Protein AF-A0A970VGX9-F1 (afdb_monomer_lite)

pLDDT: mean 85.93, std 11.26, range [50.44, 97.31]

Structure (mmCIF, N/CA/C/O backbone):
data_AF-A0A970VGX9-F1
#
_entry.id   AF-A0A970VGX9-F1
#
loop_
_atom_site.group_PDB
_atom_site.id
_atom_site.type_symbol
_atom_site.label_atom_id
_atom_site.label_alt_id
_atom_site.label_comp_id
_atom_site.label_asym_id
_atom_site.label_entity_id
_atom_site.label_seq_id
_atom_site.pdbx_PDB_ins_code
_atom_site.Cartn_x
_atom_site.Cartn_y
_atom_site.Cartn_z
_atom_site.occupancy
_atom_site.B_iso_or_equiv
_atom_site.auth_seq_id
_atom_site.auth_comp_id
_atom_site.auth_asym_id
_atom_site.auth_atom_id
_atom_site.pdbx_PDB_model_num
ATOM 1 N N . MET A 1 1 ? -18.973 15.221 36.279 1.00 51.19 1 MET A N 1
ATOM 2 C CA . MET A 1 1 ? -19.360 14.438 35.089 1.00 51.19 1 MET A CA 1
ATOM 3 C C . MET A 1 1 ? -18.114 13.704 34.623 1.00 51.19 1 MET A C 1
ATOM 5 O O . MET A 1 1 ? -17.188 14.358 34.169 1.00 51.19 1 MET A O 1
ATOM 9 N N . LEU A 1 2 ? -18.022 12.397 34.878 1.00 56.62 2 LEU A N 1
ATOM 10 C CA . LEU A 1 2 ? -16.890 11.577 34.440 1.00 56.62 2 LEU A CA 1
ATOM 11 C C . LEU A 1 2 ? -17.210 11.091 33.026 1.00 56.62 2 LEU A C 1
ATOM 13 O O . LEU A 1 2 ? -18.166 10.342 32.844 1.00 56.62 2 LEU A O 1
ATOM 17 N N . LEU A 1 3 ? -16.465 11.572 32.036 1.00 53.22 3 LEU A N 1
ATOM 18 C CA . LEU A 1 3 ? -16.634 11.170 30.645 1.00 53.22 3 LEU A CA 1
ATOM 19 C C . LEU A 1 3 ? -15.621 10.056 30.374 1.00 53.22 3 LEU A C 1
ATOM 21 O O . LEU A 1 3 ? -14.427 10.314 30.255 1.00 53.22 3 LEU A O 1
ATOM 25 N N . VAL A 1 4 ? -16.088 8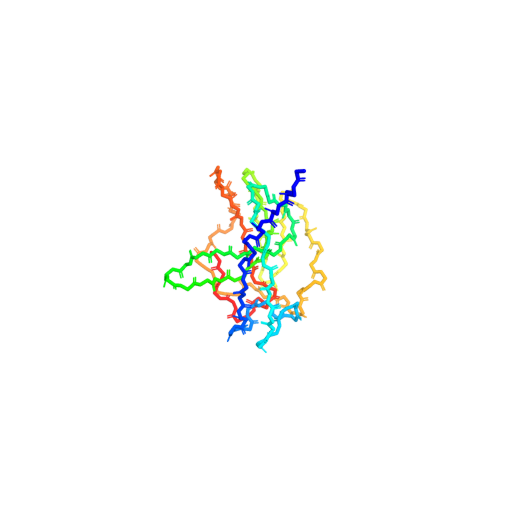.809 30.372 1.00 59.59 4 VAL A N 1
ATOM 26 C CA . VAL A 1 4 ? -15.272 7.652 29.991 1.00 59.59 4 VAL A CA 1
ATOM 27 C C . VAL A 1 4 ? -15.480 7.437 28.497 1.00 59.59 4 VAL A C 1
ATOM 29 O O . VAL A 1 4 ? -16.567 7.053 28.075 1.00 59.59 4 VAL A O 1
ATOM 32 N N . ALA A 1 5 ? -14.459 7.731 27.695 1.00 63.84 5 ALA A N 1
ATOM 33 C CA . ALA A 1 5 ? -14.453 7.419 26.270 1.00 63.84 5 ALA A CA 1
ATOM 34 C C . ALA A 1 5 ? -13.788 6.051 26.063 1.00 63.84 5 ALA A C 1
ATOM 36 O O . ALA A 1 5 ? -12.603 5.881 26.350 1.00 63.84 5 ALA A O 1
ATOM 37 N N . THR A 1 6 ? -14.549 5.065 25.584 1.00 62.38 6 THR A N 1
ATOM 38 C CA . THR A 1 6 ? -14.016 3.755 25.190 1.00 62.38 6 THR A CA 1
ATOM 39 C C . THR A 1 6 ? -13.660 3.800 23.709 1.00 62.38 6 THR A C 1
ATOM 41 O O . THR A 1 6 ? -14.540 3.787 22.851 1.00 62.38 6 THR A O 1
ATOM 44 N N . PHE A 1 7 ? -12.366 3.873 23.403 1.00 65.44 7 PHE A N 1
ATOM 45 C CA . PHE A 1 7 ? -11.871 3.781 22.033 1.00 65.44 7 PHE A CA 1
ATOM 46 C C . PHE A 1 7 ? -11.774 2.305 21.634 1.00 65.44 7 PHE A C 1
ATOM 48 O O . PHE A 1 7 ? -10.956 1.563 22.174 1.00 65.44 7 PHE A O 1
ATOM 55 N N . PHE A 1 8 ? -12.620 1.866 20.701 1.00 66.69 8 PHE A N 1
ATOM 56 C CA . PHE A 1 8 ? -12.526 0.534 20.105 1.00 66.69 8 PHE A CA 1
ATOM 57 C C . PHE A 1 8 ? -11.468 0.554 19.002 1.00 66.69 8 PHE A C 1
ATOM 59 O O . PHE A 1 8 ? -11.774 0.818 17.840 1.00 66.69 8 PHE A O 1
ATOM 66 N N . LEU A 1 9 ? -10.212 0.316 19.381 1.00 79.69 9 LEU A N 1
ATOM 67 C CA . LEU A 1 9 ? -9.117 0.148 18.429 1.00 79.69 9 LEU A CA 1
ATOM 68 C C . LEU A 1 9 ? -8.973 -1.344 18.094 1.00 79.69 9 LEU A C 1
ATOM 70 O O . LEU A 1 9 ? -8.711 -2.136 19.004 1.00 79.69 9 LEU A O 1
ATOM 74 N N . PRO A 1 10 ? -9.165 -1.766 16.832 1.00 80.19 10 PRO A N 1
ATOM 75 C CA . PRO A 1 10 ? -8.927 -3.149 16.443 1.00 80.19 10 PRO A CA 1
ATOM 76 C C . PRO A 1 10 ? -7.447 -3.501 16.624 1.00 80.19 10 PRO A C 1
ATOM 78 O O . PRO A 1 10 ? -6.565 -2.807 16.118 1.00 80.19 10 PRO 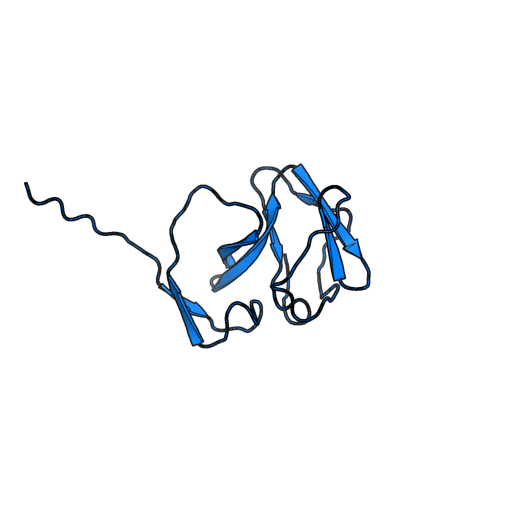A O 1
ATOM 81 N N . VAL A 1 11 ? -7.187 -4.596 17.336 1.00 84.81 11 VAL A N 1
ATOM 82 C CA . VAL A 1 11 ? -5.847 -5.171 17.501 1.00 84.81 11 VAL A CA 1
ATOM 83 C C . VAL A 1 11 ? -5.740 -6.397 16.606 1.00 84.81 11 VAL A C 1
ATOM 85 O O . VAL A 1 11 ? -6.612 -7.266 16.634 1.00 84.81 11 VAL A O 1
ATOM 88 N N . MET A 1 12 ? -4.686 -6.454 15.798 1.00 85.25 12 MET A N 1
ATOM 89 C CA . MET A 1 12 ? -4.486 -7.479 14.777 1.00 85.25 12 MET A CA 1
ATOM 90 C C . MET A 1 12 ? -3.080 -8.059 14.880 1.00 85.25 12 MET A C 1
ATOM 92 O O . MET A 1 12 ? -2.129 -7.347 15.198 1.00 85.25 12 MET A O 1
ATOM 96 N N . TRP A 1 13 ? -2.961 -9.349 14.582 1.00 88.25 13 TRP A N 1
ATOM 97 C CA . TRP A 1 13 ? -1.684 -10.054 14.511 1.00 88.25 13 TRP A CA 1
ATOM 98 C C . TRP A 1 13 ? -1.290 -10.218 13.049 1.00 88.25 13 TRP A C 1
ATOM 100 O O . TRP A 1 13 ? -2.078 -10.732 12.250 1.00 88.25 13 TRP A O 1
ATOM 110 N N . VAL A 1 14 ? -0.077 -9.802 12.700 1.00 88.94 14 VAL A N 1
ATOM 111 C CA . VAL A 1 14 ? 0.463 -9.991 11.353 1.00 88.94 14 VAL A CA 1
ATOM 112 C C . VAL A 1 14 ? 0.861 -11.455 11.198 1.00 88.94 14 VAL A C 1
ATOM 114 O O . VAL A 1 14 ? 1.677 -11.978 11.955 1.00 88.94 14 VAL A O 1
ATOM 117 N N . THR A 1 15 ? 0.247 -12.146 10.240 1.00 85.25 15 THR A N 1
ATOM 118 C CA . THR A 1 15 ? 0.423 -13.598 10.055 1.00 85.25 15 THR A CA 1
ATOM 119 C C . THR A 1 15 ? 1.201 -13.976 8.799 1.00 85.25 15 THR A C 1
ATOM 121 O O . THR A 1 15 ? 1.661 -15.117 8.713 1.00 85.25 15 THR A O 1
ATOM 124 N N . GLY A 1 16 ? 1.371 -13.043 7.861 1.00 84.12 16 GLY A N 1
ATOM 125 C CA . GLY A 1 16 ? 2.089 -13.249 6.606 1.00 84.12 16 GLY A CA 1
ATOM 126 C C . GLY A 1 16 ? 3.080 -12.130 6.313 1.00 84.12 16 GLY A C 1
ATOM 127 O O . GLY A 1 16 ? 3.145 -11.142 7.041 1.00 84.12 16 GLY A O 1
ATOM 128 N N . ASP A 1 17 ? 3.802 -12.294 5.209 1.00 87.62 17 ASP A N 1
ATOM 129 C CA . ASP A 1 17 ? 5.055 -11.574 4.959 1.00 87.62 17 ASP A CA 1
ATOM 130 C C . ASP A 1 17 ? 4.895 -10.478 3.880 1.00 87.62 17 ASP A C 1
ATOM 132 O O . ASP A 1 17 ? 5.864 -9.851 3.460 1.00 87.62 17 ASP A O 1
ATOM 136 N N . SER A 1 18 ? 3.658 -10.213 3.429 1.00 85.06 18 SER A N 1
ATOM 137 C CA . SER A 1 18 ? 3.354 -9.298 2.309 1.00 85.06 18 SER A CA 1
ATOM 138 C C . SER A 1 18 ? 3.726 -7.840 2.573 1.00 85.06 18 SER A C 1
ATOM 140 O O . SER A 1 18 ? 3.824 -7.039 1.645 1.00 85.06 18 SER A O 1
ATOM 142 N N . MET A 1 19 ? 3.868 -7.477 3.845 1.00 92.44 19 MET A N 1
ATOM 143 C CA . MET A 1 19 ? 4.210 -6.130 4.290 1.00 92.44 19 MET A CA 1
ATOM 144 C C . MET A 1 19 ? 5.645 -6.038 4.816 1.00 92.44 19 MET A C 1
ATOM 146 O O . MET A 1 19 ? 6.015 -4.997 5.355 1.00 92.44 19 MET A O 1
ATOM 150 N N . GLU A 1 20 ? 6.461 -7.084 4.666 1.00 90.38 20 GLU A N 1
ATOM 151 C CA . GLU A 1 20 ? 7.882 -6.998 4.997 1.00 90.38 20 GLU A CA 1
ATOM 152 C C . GLU A 1 20 ? 8.596 -6.005 4.059 1.00 90.38 20 GLU A C 1
ATOM 154 O O . GLU A 1 20 ? 8.274 -5.937 2.872 1.00 90.38 20 GLU A O 1
ATOM 159 N N . PRO A 1 21 ? 9.569 -5.220 4.559 1.00 90.38 21 PRO A N 1
ATOM 160 C CA . PRO A 1 21 ? 10.101 -5.211 5.924 1.00 90.38 21 PRO A CA 1
ATOM 161 C C . PRO A 1 21 ? 9.321 -4.319 6.907 1.00 90.38 21 PRO A C 1
ATOM 163 O O . PRO A 1 21 ? 9.664 -4.296 8.088 1.00 90.38 21 PRO A O 1
ATOM 166 N N . THR A 1 22 ? 8.315 -3.567 6.449 1.00 92.75 22 THR A N 1
ATOM 167 C CA . THR A 1 22 ? 7.563 -2.613 7.286 1.00 92.75 22 THR A CA 1
ATOM 168 C C . THR A 1 22 ? 6.831 -3.297 8.437 1.00 92.75 22 THR A C 1
ATOM 170 O O . THR A 1 22 ? 6.808 -2.761 9.542 1.00 92.75 22 THR A O 1
ATOM 173 N N . LEU A 1 23 ? 6.218 -4.451 8.174 1.00 91.62 23 LEU A N 1
ATOM 174 C CA . LEU A 1 23 ? 5.563 -5.289 9.171 1.00 91.62 23 LEU A CA 1
ATOM 175 C C . LEU A 1 23 ? 6.057 -6.721 9.022 1.00 91.62 23 LEU A C 1
ATOM 177 O O . LEU A 1 23 ? 6.030 -7.274 7.924 1.00 91.62 23 LEU A O 1
ATOM 181 N N . GLN A 1 24 ? 6.466 -7.313 10.135 1.00 92.06 24 GLN A N 1
ATOM 182 C CA . GLN A 1 24 ? 6.974 -8.674 10.198 1.00 92.06 24 GLN A CA 1
ATOM 183 C C . GLN A 1 24 ? 5.935 -9.606 10.804 1.00 92.06 24 GLN A C 1
ATOM 185 O O . GLN A 1 24 ? 5.076 -9.220 11.604 1.00 92.06 24 GLN A O 1
ATOM 190 N N . LYS A 1 25 ? 6.025 -10.881 10.441 1.00 89.44 25 LYS A N 1
ATOM 191 C CA . LYS A 1 25 ? 5.192 -11.912 11.043 1.00 89.44 25 LYS A CA 1
ATOM 192 C C . LYS A 1 25 ? 5.351 -11.929 12.566 1.00 89.44 25 LYS A C 1
ATOM 194 O O . LYS A 1 25 ? 6.452 -12.058 13.093 1.00 89.44 25 LYS A O 1
ATOM 199 N N . GLY A 1 26 ? 4.224 -11.876 13.270 1.00 89.69 26 GLY A N 1
ATOM 200 C CA . GLY A 1 26 ? 4.173 -11.793 14.730 1.00 89.69 26 GLY A CA 1
ATOM 201 C C . GLY A 1 26 ? 4.026 -10.372 15.274 1.00 89.69 26 GLY A C 1
ATOM 202 O O . GLY A 1 26 ? 3.728 -10.235 16.462 1.00 89.69 26 GLY A O 1
ATOM 203 N N . ASP A 1 27 ? 4.149 -9.340 14.433 1.00 93.56 27 ASP A N 1
ATOM 204 C CA . ASP A 1 27 ? 3.865 -7.968 14.842 1.00 93.56 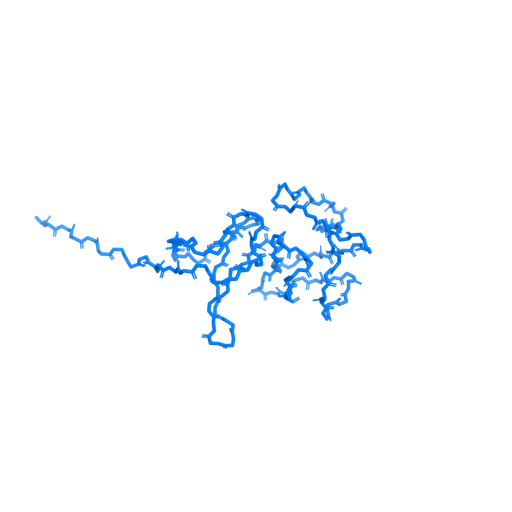27 ASP A CA 1
ATOM 205 C C . ASP A 1 27 ? 2.408 -7.812 15.288 1.00 93.56 27 ASP A C 1
ATOM 207 O O . ASP A 1 27 ? 1.473 -8.396 14.723 1.00 93.56 27 ASP A O 1
ATOM 211 N N . VAL A 1 28 ? 2.221 -6.977 16.308 1.00 90.75 28 VAL A N 1
ATOM 212 C CA . VAL A 1 28 ? 0.906 -6.555 16.787 1.00 90.75 28 VAL A CA 1
ATOM 213 C C . VAL A 1 28 ? 0.629 -5.161 16.247 1.00 90.75 28 VAL A C 1
ATOM 215 O O . VAL A 1 28 ? 1.315 -4.201 16.591 1.00 90.75 28 VAL A O 1
ATOM 218 N N . VAL A 1 29 ? -0.410 -5.043 15.426 1.00 91.12 29 VAL A N 1
ATOM 219 C CA . VAL A 1 29 ? -0.841 -3.776 14.832 1.00 91.12 29 VAL A CA 1
ATOM 220 C C . VAL A 1 29 ? -2.107 -3.301 15.529 1.00 91.12 29 VAL A C 1
ATOM 222 O O . VAL A 1 29 ? -3.071 -4.053 15.687 1.00 91.12 29 VAL A O 1
ATOM 225 N N . ILE A 1 30 ? -2.114 -2.029 15.921 1.00 89.75 30 ILE A N 1
ATOM 226 C CA . ILE A 1 30 ? -3.296 -1.345 16.442 1.00 89.75 30 ILE A CA 1
ATOM 227 C C . ILE A 1 30 ? -3.820 -0.438 15.334 1.00 89.75 30 ILE A C 1
ATOM 229 O O . ILE A 1 30 ? -3.157 0.519 14.936 1.00 89.75 30 ILE A O 1
ATOM 233 N N . GLY A 1 31 ? -5.002 -0.757 14.815 1.00 86.00 31 GLY A N 1
ATOM 234 C CA . GLY A 1 31 ? -5.652 0.042 13.786 1.00 86.00 31 GLY A CA 1
ATOM 235 C C . GLY A 1 31 ? -6.396 1.234 14.381 1.00 86.00 31 GLY A C 1
ATOM 236 O O . GLY A 1 31 ? -6.977 1.148 15.462 1.00 86.00 31 GLY A O 1
ATOM 237 N N . VAL A 1 32 ? -6.431 2.337 13.636 1.00 86.31 32 VAL A N 1
ATOM 238 C CA . VAL A 1 32 ? -7.328 3.465 13.902 1.00 86.31 32 VAL A CA 1
ATOM 239 C C . VAL A 1 32 ? -8.416 3.444 12.840 1.00 86.31 32 VAL A C 1
ATOM 241 O O . VAL A 1 32 ? -8.124 3.527 11.649 1.00 86.31 32 VAL A O 1
ATOM 244 N N . ALA A 1 33 ? -9.674 3.314 13.263 1.00 82.06 33 ALA A N 1
ATOM 245 C CA . ALA A 1 33 ? -10.798 3.415 12.344 1.00 82.06 33 ALA A CA 1
ATOM 246 C C . ALA A 1 33 ? -10.884 4.852 11.808 1.00 82.06 33 ALA A C 1
ATOM 248 O O . ALA A 1 33 ? -11.063 5.796 12.577 1.00 82.06 33 ALA A O 1
ATOM 249 N N . SER A 1 34 ? -10.755 5.004 10.492 1.00 81.25 34 SER A N 1
ATOM 250 C CA . SER A 1 34 ? -10.842 6.285 9.795 1.00 81.25 34 SER A CA 1
ATOM 251 C C . SER A 1 34 ? -11.716 6.136 8.554 1.00 81.25 34 SER A C 1
ATOM 253 O O . SER A 1 34 ? -11.664 5.113 7.874 1.00 81.25 34 SER A O 1
ATOM 255 N N . SER A 1 35 ? -12.519 7.158 8.255 1.00 78.25 35 SER A N 1
ATOM 256 C CA . SER A 1 35 ? -13.253 7.269 6.988 1.00 78.25 35 SER A CA 1
ATOM 257 C C . SER A 1 35 ? -12.424 7.931 5.887 1.00 78.25 35 SER A C 1
ATOM 259 O O . SER A 1 35 ? -12.840 7.946 4.733 1.00 78.25 35 SER A O 1
ATOM 261 N N . THR A 1 36 ? -11.278 8.513 6.241 1.00 82.56 36 THR A N 1
ATOM 262 C CA . THR A 1 36 ? -10.335 9.116 5.302 1.00 82.56 36 THR A CA 1
ATOM 263 C C . THR A 1 36 ? -9.064 8.289 5.236 1.00 82.56 36 THR A C 1
ATOM 265 O O . THR A 1 36 ? -8.609 7.728 6.236 1.00 82.56 36 THR A O 1
ATOM 268 N N . TYR A 1 37 ? -8.496 8.232 4.040 1.00 84.69 37 TYR A N 1
ATOM 269 C CA . TYR A 1 37 ? -7.279 7.501 3.750 1.00 84.69 37 TYR A CA 1
ATOM 270 C C . TYR A 1 37 ? -6.409 8.302 2.782 1.00 84.69 37 TYR A C 1
ATOM 272 O O . TYR A 1 37 ? -6.907 8.971 1.869 1.00 84.69 37 TYR A O 1
ATOM 280 N N . GLU A 1 38 ? -5.102 8.233 2.997 1.00 89.00 38 GLU A N 1
ATOM 281 C CA . GLU A 1 38 ? -4.090 8.977 2.253 1.00 89.00 38 GLU A CA 1
ATOM 282 C C . GLU A 1 38 ? -3.085 8.044 1.582 1.00 89.00 38 GLU A C 1
ATOM 284 O O . GLU A 1 38 ? -2.860 6.912 2.020 1.00 89.00 38 GLU A O 1
ATOM 289 N N . LYS A 1 39 ? -2.458 8.538 0.508 1.00 90.06 39 LYS A N 1
ATOM 290 C CA . LYS A 1 39 ? -1.370 7.818 -0.168 1.00 90.06 39 LYS A CA 1
ATOM 291 C C . LYS A 1 39 ? -0.252 7.501 0.832 1.00 90.06 39 LYS A C 1
ATOM 293 O O . LYS A 1 39 ? -0.013 8.253 1.776 1.00 90.06 39 LYS A O 1
ATOM 298 N N . ALA A 1 40 ? 0.420 6.378 0.612 1.00 89.50 40 ALA A N 1
ATOM 299 C CA . ALA A 1 40 ? 1.456 5.801 1.462 1.00 89.50 40 ALA A CA 1
ATOM 300 C C . ALA A 1 40 ? 1.008 5.331 2.862 1.00 89.50 40 ALA A C 1
ATOM 302 O O . ALA A 1 40 ? 1.849 4.829 3.608 1.00 89.50 40 ALA A O 1
ATOM 303 N N . GLN A 1 41 ? -0.275 5.410 3.233 1.00 92.88 41 GLN A N 1
ATOM 304 C CA . GLN A 1 41 ? -0.760 4.785 4.468 1.00 92.88 41 GLN A CA 1
ATOM 305 C C . GLN A 1 41 ? -0.901 3.268 4.317 1.00 92.88 41 GLN A C 1
ATOM 307 O O . GLN A 1 41 ? -1.276 2.773 3.254 1.00 92.88 41 GLN A O 1
ATOM 312 N N . VAL A 1 42 ? -0.641 2.536 5.403 1.00 93.44 42 VAL A N 1
ATOM 313 C CA . VAL A 1 42 ? -0.982 1.112 5.509 1.00 93.44 42 VAL A CA 1
ATOM 314 C C . VAL A 1 42 ? -2.417 1.000 6.003 1.00 93.44 42 VAL A C 1
ATOM 316 O O . VAL A 1 42 ? -2.766 1.572 7.036 1.00 93.44 42 VAL A O 1
ATOM 319 N N . ILE A 1 43 ? -3.237 0.254 5.273 1.00 92.62 43 ILE A N 1
ATOM 320 C CA . ILE A 1 43 ? -4.631 0.003 5.617 1.00 92.62 43 ILE A CA 1
ATOM 321 C C . ILE A 1 43 ? -4.885 -1.486 5.812 1.00 92.62 43 ILE A C 1
ATOM 323 O O . ILE A 1 43 ? -4.296 -2.330 5.137 1.00 92.62 43 ILE A O 1
ATOM 327 N N . GLY A 1 44 ? -5.785 -1.788 6.746 1.00 90.75 44 GLY A N 1
ATOM 328 C CA . GLY A 1 44 ? -6.333 -3.121 6.949 1.00 90.75 44 GLY A CA 1
ATOM 329 C C . GLY A 1 44 ? -7.748 -3.207 6.405 1.00 90.75 44 GLY A C 1
ATOM 330 O O . GLY A 1 44 ? -8.588 -2.379 6.755 1.00 90.75 44 GLY A O 1
ATOM 331 N N . PHE A 1 45 ? -8.020 -4.204 5.569 1.00 87.44 45 PHE A N 1
ATOM 332 C CA . PHE A 1 45 ? -9.368 -4.484 5.081 1.00 87.44 45 PHE A CA 1
ATOM 333 C C . PHE A 1 45 ? -9.630 -5.988 4.988 1.00 87.44 45 PHE A C 1
ATOM 335 O O . PHE A 1 45 ? -8.716 -6.805 4.869 1.00 87.44 45 PHE A O 1
ATOM 342 N N . ASN A 1 46 ? -10.907 -6.362 5.071 1.00 87.06 46 ASN A N 1
ATOM 343 C CA . ASN A 1 46 ? -11.322 -7.758 4.997 1.00 87.06 46 ASN A CA 1
ATOM 344 C C . ASN A 1 46 ? -11.388 -8.221 3.539 1.00 87.06 46 ASN A C 1
ATOM 346 O O . ASN A 1 46 ? -12.122 -7.650 2.735 1.00 87.06 46 ASN A O 1
ATOM 350 N N . HIS A 1 47 ? -10.697 -9.313 3.232 1.00 83.81 47 HIS A N 1
ATOM 351 C CA . HIS A 1 47 ? -10.703 -9.978 1.938 1.00 83.81 47 HIS A CA 1
ATOM 352 C C . HIS A 1 47 ? -10.849 -11.494 2.144 1.00 83.81 47 HIS A C 1
ATOM 354 O O . HIS A 1 47 ? -10.118 -12.097 2.924 1.00 83.81 47 HIS A O 1
ATOM 360 N N . HIS A 1 48 ? -11.854 -12.120 1.520 1.00 79.62 48 HIS A N 1
ATOM 361 C CA . HIS A 1 48 ? -12.168 -13.555 1.668 1.00 79.62 48 HIS A CA 1
ATOM 362 C C . HIS A 1 48 ? -12.140 -14.103 3.117 1.00 79.62 48 HIS A C 1
ATOM 364 O O . HIS A 1 48 ? -11.673 -15.212 3.359 1.00 79.62 48 HIS A O 1
ATOM 370 N N . ARG A 1 49 ? -12.719 -13.356 4.074 1.00 79.50 49 ARG A N 1
ATOM 371 C CA . ARG A 1 49 ? -12.791 -13.674 5.526 1.00 79.50 49 ARG A CA 1
ATOM 372 C C . ARG A 1 49 ? -11.481 -13.526 6.306 1.00 79.50 49 ARG A C 1
ATOM 374 O O . ARG A 1 49 ? -11.467 -13.828 7.497 1.00 79.50 49 ARG A O 1
ATOM 381 N N . SER A 1 50 ? -10.435 -13.015 5.673 1.00 81.25 50 SER A N 1
ATOM 382 C CA . SER A 1 50 ? -9.169 -12.685 6.318 1.00 81.25 50 SER A CA 1
ATOM 383 C C . SER A 1 50 ? -8.948 -11.179 6.285 1.00 81.25 50 SER A C 1
ATOM 385 O O . SER A 1 50 ? -9.240 -10.520 5.291 1.00 81.25 50 SER A O 1
ATOM 387 N N . MET A 1 51 ? -8.427 -10.623 7.373 1.00 85.06 51 MET A N 1
ATOM 388 C CA . MET A 1 51 ? -7.944 -9.246 7.377 1.00 85.06 51 MET A CA 1
ATOM 389 C C . MET A 1 51 ? -6.559 -9.221 6.734 1.00 85.06 51 MET A C 1
ATOM 391 O O . MET A 1 51 ? -5.669 -9.944 7.184 1.00 85.06 51 MET A O 1
ATOM 395 N N . ILE A 1 52 ? -6.376 -8.400 5.704 1.00 88.75 52 ILE A N 1
ATOM 396 C CA . ILE A 1 52 ? -5.082 -8.208 5.041 1.00 88.75 52 ILE A CA 1
ATOM 397 C C . ILE A 1 52 ? -4.614 -6.767 5.200 1.00 88.75 52 ILE A C 1
ATOM 399 O O . ILE A 1 52 ? -5.430 -5.850 5.284 1.00 88.75 52 ILE A O 1
ATOM 403 N N . LEU A 1 53 ? -3.295 -6.585 5.258 1.00 91.69 53 LEU A N 1
ATOM 404 C CA . LEU A 1 53 ? -2.642 -5.283 5.349 1.00 91.69 53 LEU A CA 1
ATOM 405 C C . LEU A 1 53 ? -1.946 -4.992 4.024 1.00 91.69 53 LEU A C 1
ATOM 407 O O . LEU A 1 53 ? -1.218 -5.845 3.514 1.00 91.69 53 LEU A O 1
ATOM 411 N N . LYS A 1 54 ? -2.192 -3.804 3.475 1.00 93.06 54 LYS A N 1
ATOM 412 C CA . LYS A 1 54 ? -1.583 -3.311 2.233 1.00 93.06 54 LYS A CA 1
ATOM 413 C C . LYS A 1 54 ? -1.342 -1.811 2.332 1.00 93.06 54 LYS A C 1
ATOM 415 O O . LYS A 1 54 ? -1.973 -1.133 3.147 1.00 93.06 54 LYS A O 1
ATOM 420 N N . ARG A 1 55 ? -0.461 -1.277 1.491 1.00 95.25 55 ARG A N 1
ATOM 421 C CA . ARG A 1 55 ? -0.196 0.159 1.401 1.00 95.25 55 ARG A CA 1
ATOM 422 C C . ARG A 1 55 ? -0.966 0.797 0.259 1.00 95.25 55 ARG A C 1
ATOM 424 O O . ARG A 1 55 ? -0.976 0.272 -0.847 1.00 95.25 55 ARG A O 1
ATOM 431 N N . ILE A 1 56 ? -1.560 1.959 0.513 1.00 95.06 56 ILE A N 1
ATOM 432 C CA . ILE A 1 56 ? -2.209 2.772 -0.517 1.00 95.06 56 ILE A CA 1
ATOM 433 C C . ILE A 1 56 ? -1.155 3.421 -1.404 1.00 95.06 56 ILE A C 1
ATOM 435 O O . ILE A 1 56 ? -0.316 4.184 -0.926 1.00 95.06 56 ILE A O 1
ATOM 439 N N . ILE A 1 57 ? -1.259 3.177 -2.703 1.00 95.44 57 ILE A N 1
ATOM 440 C CA . ILE A 1 57 ? -0.370 3.729 -3.726 1.00 95.44 57 ILE A CA 1
ATOM 441 C C . ILE A 1 57 ? -1.060 4.871 -4.474 1.00 95.44 57 ILE A C 1
ATOM 443 O O . ILE A 1 57 ? -0.483 5.943 -4.658 1.00 95.44 57 ILE A O 1
ATOM 447 N N . ALA A 1 58 ? -2.324 4.673 -4.847 1.00 95.69 58 ALA A N 1
ATOM 448 C CA . ALA A 1 58 ? -3.102 5.638 -5.613 1.00 95.69 58 ALA A CA 1
ATOM 449 C C . ALA A 1 58 ? -4.567 5.669 -5.154 1.00 95.69 58 ALA A C 1
ATOM 451 O O . ALA A 1 58 ? -5.061 4.726 -4.529 1.00 95.69 58 ALA A O 1
ATOM 452 N N . LYS A 1 59 ? -5.250 6.781 -5.431 1.00 95.50 59 LYS A N 1
ATOM 453 C CA . LYS A 1 59 ? -6.651 7.027 -5.057 1.00 95.50 59 LYS A CA 1
ATOM 454 C C . LYS A 1 59 ? -7.510 7.167 -6.310 1.00 95.50 59 LYS A C 1
ATOM 456 O O . LYS A 1 59 ? -6.980 7.216 -7.414 1.00 95.50 59 LYS A O 1
ATOM 461 N N . GLU A 1 60 ? -8.824 7.223 -6.123 1.00 95.19 60 GLU A N 1
ATOM 462 C CA . GLU A 1 60 ? -9.797 7.435 -7.197 1.00 95.19 60 GLU A CA 1
ATOM 463 C C . GLU A 1 60 ? -9.348 8.483 -8.231 1.00 95.19 60 GLU A C 1
ATOM 465 O O . GLU A 1 60 ? -8.855 9.560 -7.888 1.00 95.19 60 GLU A O 1
ATOM 470 N N . GLY A 1 61 ? -9.496 8.142 -9.511 1.00 96.06 61 GLY A N 1
ATOM 471 C CA . GLY A 1 61 ? -9.133 8.996 -10.642 1.00 96.06 61 GLY A CA 1
ATOM 472 C C . GLY A 1 61 ? -7.651 8.983 -11.032 1.00 96.06 61 GLY A C 1
ATOM 473 O O . GLY A 1 61 ? -7.347 9.356 -12.167 1.00 96.06 61 GLY A O 1
ATOM 474 N N . ASP A 1 62 ? -6.747 8.526 -10.158 1.00 97.31 62 ASP A N 1
ATOM 475 C CA . ASP A 1 62 ? -5.331 8.377 -10.496 1.00 97.31 62 ASP A CA 1
ATOM 476 C C . ASP A 1 62 ? -5.120 7.271 -11.544 1.00 97.31 62 ASP A C 1
ATOM 478 O O . ASP A 1 62 ? -5.810 6.249 -11.563 1.00 97.31 62 ASP A O 1
ATOM 482 N N . TRP A 1 63 ? -4.102 7.454 -12.381 1.00 97.12 63 TRP A N 1
ATOM 483 C CA . TRP A 1 63 ? -3.593 6.433 -13.291 1.00 97.12 63 TRP A CA 1
ATOM 484 C C . TRP A 1 63 ? -2.347 5.784 -12.712 1.00 97.12 63 TRP A C 1
ATOM 486 O O . TRP A 1 63 ? -1.400 6.481 -12.353 1.00 97.12 63 TRP A O 1
ATOM 496 N N . VAL A 1 64 ? -2.334 4.459 -12.658 1.00 96.31 64 VAL A N 1
ATOM 497 C CA . VAL A 1 64 ? -1.205 3.657 -12.189 1.00 96.31 64 VAL A CA 1
ATOM 498 C C . VAL A 1 64 ? -0.608 2.905 -13.369 1.00 96.31 64 VAL A C 1
ATOM 500 O O . VAL A 1 64 ? -1.334 2.305 -14.159 1.00 96.31 64 VAL A O 1
ATOM 503 N N . SER A 1 65 ? 0.714 2.912 -13.461 1.00 94.62 65 SER A N 1
ATOM 504 C CA . SER A 1 65 ? 1.492 2.046 -14.343 1.00 94.62 65 SER A CA 1
ATOM 505 C C . SER A 1 65 ? 2.600 1.380 -13.540 1.00 94.62 65 SER A C 1
ATOM 507 O O . SER A 1 65 ? 3.082 1.947 -12.559 1.00 94.62 65 SER A O 1
ATOM 509 N N . MET A 1 66 ? 3.016 0.199 -13.976 1.00 92.44 66 MET A N 1
ATOM 510 C CA . MET A 1 66 ? 4.171 -0.511 -13.442 1.00 92.44 66 MET A CA 1
ATOM 511 C C . MET A 1 66 ? 4.989 -1.042 -14.617 1.00 92.44 66 MET A C 1
ATOM 513 O O . MET A 1 66 ? 4.401 -1.477 -15.610 1.00 92.44 66 MET A O 1
ATOM 517 N N . ASP A 1 67 ? 6.312 -0.950 -14.535 1.00 90.56 67 ASP A N 1
ATOM 518 C CA . ASP A 1 67 ? 7.205 -1.530 -15.540 1.00 90.56 67 ASP A CA 1
ATOM 519 C C . ASP A 1 67 ? 7.580 -2.989 -15.220 1.00 90.56 67 ASP A C 1
ATOM 521 O O . ASP A 1 67 ? 7.210 -3.536 -14.178 1.00 90.56 67 ASP A O 1
ATOM 525 N N . ASP A 1 68 ? 8.321 -3.625 -16.130 1.00 86.88 68 ASP A N 1
ATOM 526 C CA . ASP A 1 68 ? 8.750 -5.025 -15.995 1.00 86.88 68 ASP A CA 1
ATOM 527 C C . ASP A 1 68 ? 9.694 -5.252 -14.794 1.00 86.88 68 ASP A C 1
ATOM 529 O O . ASP A 1 68 ? 9.841 -6.380 -14.316 1.00 86.88 68 ASP A O 1
ATOM 533 N N . GLU A 1 69 ? 10.329 -4.190 -14.290 1.00 88.38 69 GLU A N 1
ATOM 534 C CA . GLU A 1 69 ? 11.226 -4.220 -13.131 1.00 88.38 69 GLU A CA 1
ATOM 535 C C . GLU A 1 69 ? 10.464 -4.018 -11.803 1.00 88.38 69 GLU A C 1
ATOM 537 O O . GLU A 1 69 ? 10.979 -4.348 -10.732 1.00 88.38 69 GLU A O 1
ATOM 542 N N . GLY A 1 70 ? 9.201 -3.577 -11.856 1.00 89.50 70 GLY A N 1
ATOM 543 C CA . GLY A 1 70 ? 8.334 -3.357 -10.700 1.00 89.50 70 GLY A CA 1
ATOM 544 C C . GLY A 1 70 ? 8.371 -1.935 -10.136 1.00 89.50 70 GLY A C 1
ATOM 545 O O . GLY A 1 70 ? 7.968 -1.732 -8.982 1.00 89.50 70 GLY A O 1
ATOM 546 N N . TYR A 1 71 ? 8.860 -0.959 -10.904 1.00 92.81 71 TYR A N 1
ATOM 547 C CA . TYR A 1 71 ? 8.776 0.457 -10.557 1.00 92.81 71 TYR A CA 1
ATOM 548 C C . TYR A 1 71 ? 7.387 0.997 -10.866 1.00 92.81 71 TYR A C 1
ATOM 550 O O . TYR A 1 71 ? 6.823 0.778 -11.939 1.00 92.81 71 TYR A O 1
ATOM 558 N N . VAL A 1 72 ? 6.823 1.716 -9.897 1.00 94.12 72 VAL A N 1
ATOM 559 C CA . VAL A 1 72 ? 5.453 2.215 -9.972 1.00 94.12 72 VAL A CA 1
ATOM 560 C C . VAL A 1 72 ? 5.438 3.684 -10.359 1.00 94.12 72 VAL A C 1
ATOM 562 O O . VAL A 1 72 ? 6.134 4.523 -9.790 1.00 94.12 72 VAL A O 1
ATOM 565 N N . THR A 1 73 ? 4.568 4.005 -11.305 1.00 96.31 73 THR A N 1
ATOM 566 C CA . THR A 1 73 ? 4.296 5.361 -11.766 1.00 96.31 73 THR A CA 1
ATOM 567 C C . THR A 1 73 ? 2.839 5.706 -11.491 1.00 96.31 73 THR A C 1
ATOM 569 O O . THR A 1 73 ? 1.938 4.977 -11.901 1.00 96.31 73 THR A O 1
ATOM 572 N N . VAL A 1 74 ? 2.591 6.839 -10.830 1.00 97.00 74 VAL A N 1
ATOM 573 C CA . VAL A 1 74 ? 1.246 7.372 -10.579 1.00 97.00 74 VAL A CA 1
ATOM 574 C C . VAL A 1 74 ? 1.100 8.705 -11.304 1.00 97.00 74 VAL A C 1
ATOM 576 O O . VAL A 1 74 ? 1.880 9.628 -11.085 1.00 97.00 74 VAL A O 1
ATOM 579 N N . ASN A 1 75 ? 0.106 8.822 -12.184 1.00 96.31 75 ASN A N 1
ATOM 580 C CA . ASN A 1 75 ? -0.126 9.992 -13.039 1.00 96.31 75 ASN A CA 1
ATOM 581 C C . ASN A 1 75 ? 1.124 10.422 -13.829 1.00 96.31 75 ASN A C 1
ATOM 583 O O . ASN A 1 75 ? 1.433 11.607 -13.924 1.00 96.31 75 ASN A O 1
ATOM 587 N N . SER A 1 76 ? 1.834 9.455 -14.419 1.00 95.19 76 SER A N 1
ATOM 588 C CA . SER A 1 76 ? 3.088 9.666 -15.171 1.00 95.19 76 SER A CA 1
ATOM 589 C C . SER A 1 76 ? 4.287 10.141 -14.334 1.00 95.19 76 SER A C 1
ATOM 591 O O . SER A 1 76 ? 5.296 10.551 -14.902 1.00 95.19 76 SER A O 1
ATOM 593 N N . ILE A 1 77 ? 4.196 10.088 -13.001 1.00 96.25 77 ILE A N 1
ATOM 594 C CA . ILE A 1 77 ? 5.296 10.402 -12.085 1.00 96.25 77 ILE A CA 1
ATOM 595 C C . ILE A 1 77 ? 5.684 9.129 -11.332 1.00 96.25 77 ILE A C 1
ATOM 597 O O . ILE A 1 77 ? 4.857 8.547 -10.628 1.00 96.25 77 ILE A O 1
ATOM 601 N N . GLU A 1 78 ? 6.932 8.694 -11.488 1.00 95.31 78 GLU A N 1
ATOM 602 C CA . GLU A 1 78 ? 7.488 7.594 -10.698 1.00 95.31 78 GLU A CA 1
ATOM 603 C C . GLU A 1 78 ? 7.483 7.969 -9.213 1.00 95.31 78 GLU A C 1
ATOM 605 O O . GLU A 1 78 ? 7.895 9.069 -8.830 1.00 95.31 78 GLU A O 1
ATOM 610 N N . ILE A 1 79 ? 6.975 7.071 -8.372 1.00 94.44 79 ILE A N 1
ATOM 611 C CA . ILE A 1 79 ? 6.893 7.304 -6.931 1.00 94.44 79 ILE A CA 1
ATOM 612 C C . ILE A 1 79 ? 8.113 6.717 -6.226 1.00 94.44 79 ILE A C 1
ATOM 614 O O . ILE A 1 79 ? 8.600 5.644 -6.562 1.00 94.44 79 ILE A O 1
ATOM 618 N N . THR A 1 80 ? 8.601 7.405 -5.196 1.00 93.19 80 THR A N 1
ATOM 619 C CA . THR A 1 80 ? 9.657 6.859 -4.338 1.00 93.19 80 THR A CA 1
ATOM 620 C C . THR A 1 80 ? 9.055 5.910 -3.306 1.00 93.19 80 THR A C 1
ATOM 622 O O . THR A 1 80 ? 8.214 6.309 -2.498 1.00 93.19 80 THR A O 1
ATOM 625 N N . GLU A 1 81 ? 9.534 4.669 -3.292 1.00 92.00 81 GLU A N 1
ATOM 626 C CA . GLU A 1 81 ? 9.023 3.598 -2.433 1.00 92.00 81 GLU A CA 1
ATOM 627 C C . GLU A 1 81 ? 10.112 3.099 -1.465 1.00 92.00 81 GLU A C 1
ATOM 629 O O . GLU A 1 81 ? 10.600 1.981 -1.599 1.00 92.00 81 GLU A O 1
ATOM 634 N N . PRO A 1 82 ? 10.519 3.892 -0.452 1.00 92.75 82 PRO A N 1
ATOM 635 C CA . PRO A 1 82 ? 11.624 3.524 0.445 1.00 92.75 82 PRO A CA 1
ATOM 636 C C . PRO A 1 82 ? 11.303 2.321 1.352 1.00 92.75 82 PRO A C 1
ATOM 638 O O . PRO A 1 82 ? 12.175 1.824 2.057 1.00 92.75 82 PRO A O 1
ATOM 641 N N . TYR A 1 83 ? 10.039 1.899 1.373 1.00 90.25 83 TYR A N 1
ATOM 642 C CA . TYR A 1 83 ? 9.528 0.748 2.112 1.00 90.25 83 TYR A CA 1
ATOM 643 C C . TYR A 1 83 ? 9.596 -0.557 1.304 1.00 90.25 83 TYR A C 1
ATOM 645 O O . TYR A 1 83 ? 9.383 -1.618 1.878 1.00 90.25 83 TYR A O 1
ATOM 653 N N . VAL A 1 84 ? 9.888 -0.504 0.000 1.00 90.88 84 VAL A N 1
ATOM 654 C CA . VAL A 1 84 ? 10.039 -1.696 -0.842 1.00 90.88 84 VAL A CA 1
ATOM 655 C C . VAL A 1 84 ? 11.493 -2.152 -0.782 1.00 90.88 84 VAL A C 1
ATOM 657 O O . VAL A 1 84 ? 12.401 -1.429 -1.183 1.00 90.88 84 VAL A O 1
ATOM 660 N N . PHE A 1 85 ? 11.729 -3.360 -0.269 1.00 86.88 85 PHE A N 1
ATOM 661 C CA . PHE A 1 85 ? 13.084 -3.920 -0.189 1.00 86.88 85 PHE A CA 1
ATOM 662 C C . PHE A 1 85 ? 13.594 -4.427 -1.547 1.00 86.88 85 PHE A C 1
ATOM 664 O O . PHE A 1 85 ? 14.772 -4.281 -1.865 1.00 86.88 85 PHE A O 1
ATOM 671 N N . ALA A 1 86 ? 12.707 -5.021 -2.345 1.00 86.38 86 ALA A N 1
ATOM 672 C CA . ALA A 1 86 ? 13.010 -5.517 -3.680 1.00 86.38 86 ALA A CA 1
ATOM 673 C C . ALA A 1 86 ? 11.820 -5.252 -4.607 1.00 86.38 86 ALA A C 1
ATOM 675 O O . ALA A 1 86 ? 10.713 -5.736 -4.351 1.00 86.38 86 ALA A O 1
ATOM 676 N N . HIS A 1 87 ? 12.056 -4.483 -5.672 1.00 86.75 87 HIS A N 1
ATOM 677 C CA . HIS A 1 87 ? 11.060 -4.249 -6.712 1.00 86.75 87 HIS A CA 1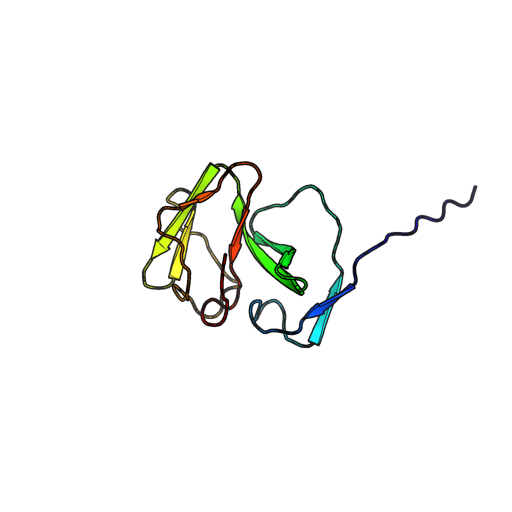
ATOM 678 C C . HIS A 1 87 ? 10.796 -5.538 -7.493 1.00 86.75 87 HIS A C 1
ATOM 680 O O . HIS A 1 87 ? 11.680 -6.376 -7.687 1.00 86.75 87 HIS A O 1
ATOM 686 N N . SER A 1 88 ? 9.539 -5.721 -7.874 1.00 85.06 88 SER A N 1
ATOM 687 C CA . SER A 1 88 ? 9.088 -6.823 -8.709 1.00 85.06 88 SER A CA 1
ATOM 688 C C . SER A 1 88 ? 7.732 -6.451 -9.288 1.00 85.06 88 SER A C 1
ATOM 690 O O . SER A 1 88 ? 6.904 -5.888 -8.570 1.00 85.06 88 SER A O 1
ATOM 692 N N . ALA A 1 89 ? 7.491 -6.809 -10.550 1.00 79.12 89 ALA A N 1
ATOM 693 C CA . ALA A 1 89 ? 6.160 -6.726 -11.150 1.00 79.12 89 ALA A CA 1
ATOM 694 C C . ALA A 1 89 ? 5.132 -7.642 -10.447 1.00 79.12 89 ALA A C 1
ATOM 696 O O . ALA A 1 89 ? 3.924 -7.482 -10.616 1.00 79.12 89 ALA A O 1
ATOM 697 N N . GLY A 1 90 ? 5.611 -8.589 -9.627 1.00 73.31 90 GLY A N 1
ATOM 698 C CA . GLY A 1 90 ? 4.776 -9.499 -8.855 1.00 73.31 90 GLY A CA 1
ATOM 699 C C . GLY A 1 90 ? 3.927 -10.411 -9.740 1.00 73.31 90 GLY A C 1
ATOM 700 O O . GLY A 1 90 ? 4.254 -10.686 -10.895 1.00 73.31 90 GLY A O 1
ATOM 701 N N . ILE A 1 91 ? 2.832 -10.909 -9.168 1.00 66.56 91 ILE A N 1
ATOM 702 C CA . ILE A 1 91 ? 1.786 -11.632 -9.893 1.00 66.56 91 ILE A CA 1
ATOM 703 C C . ILE A 1 91 ? 0.504 -10.826 -9.694 1.00 66.56 91 ILE A C 1
ATOM 705 O O . ILE A 1 91 ? -0.072 -10.854 -8.606 1.00 66.56 91 ILE A O 1
ATOM 709 N N . SER A 1 92 ? 0.080 -10.095 -10.724 1.00 72.00 92 SER A 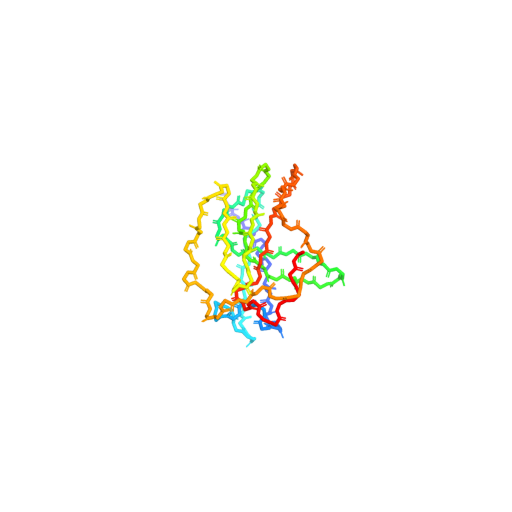N 1
ATOM 710 C CA . SER A 1 92 ? -1.197 -9.377 -10.739 1.00 72.00 92 SER A CA 1
ATOM 711 C C . SER A 1 92 ? -1.949 -9.661 -12.039 1.00 72.00 92 SER A C 1
ATOM 713 O O . SER A 1 92 ? -1.343 -9.813 -13.099 1.00 72.00 92 SER A O 1
ATOM 715 N N . ASP A 1 93 ? -3.278 -9.717 -11.957 1.00 76.25 93 ASP A N 1
ATOM 716 C CA . ASP A 1 93 ? -4.162 -9.833 -13.127 1.00 76.25 93 ASP A CA 1
ATOM 717 C C . ASP A 1 93 ? -4.508 -8.448 -13.719 1.00 76.25 93 ASP A C 1
ATOM 719 O O . ASP A 1 93 ? -5.409 -8.307 -14.552 1.00 76.25 93 ASP A O 1
ATOM 723 N N . ILE A 1 94 ? -3.809 -7.396 -13.278 1.00 84.00 94 ILE A N 1
ATOM 724 C CA . ILE A 1 94 ? -4.067 -6.016 -13.676 1.00 84.00 94 ILE A CA 1
ATOM 725 C C . ILE A 1 94 ? -3.340 -5.699 -14.978 1.00 84.00 94 ILE A C 1
ATOM 727 O O . ILE A 1 94 ? -2.139 -5.898 -15.130 1.00 84.00 94 ILE A O 1
ATOM 731 N N . THR A 1 95 ? -4.087 -5.144 -15.931 1.00 87.69 95 THR A N 1
ATOM 732 C CA . THR A 1 95 ? -3.513 -4.579 -17.154 1.00 87.69 95 THR A CA 1
ATOM 733 C C . THR A 1 95 ? -3.223 -3.097 -16.944 1.00 87.69 95 THR A C 1
ATOM 735 O O . THR A 1 95 ? -4.135 -2.321 -16.659 1.00 87.69 95 THR A O 1
ATOM 738 N N . TYR A 1 96 ? -1.961 -2.704 -17.110 1.00 89.88 96 TYR A N 1
ATOM 739 C CA . TYR A 1 96 ? -1.527 -1.309 -17.040 1.00 89.88 96 TYR A CA 1
ATOM 740 C C . TYR A 1 96 ? -1.574 -0.622 -18.422 1.00 89.88 96 TYR A C 1
ATOM 742 O O . TYR A 1 96 ? -1.355 -1.285 -19.439 1.00 89.88 96 TYR A O 1
ATOM 750 N N . PRO A 1 97 ? -1.822 0.703 -18.495 1.00 93.75 97 PRO A N 1
ATOM 751 C CA . PRO A 1 97 ? -2.125 1.600 -17.379 1.00 93.75 97 PRO A CA 1
ATOM 752 C C . PRO A 1 97 ? -3.531 1.353 -16.809 1.00 93.75 97 PRO A C 1
ATOM 754 O O . PRO A 1 97 ? -4.496 1.174 -17.551 1.00 93.75 97 PRO A O 1
ATOM 757 N N . PHE A 1 98 ? -3.647 1.372 -15.483 1.00 94.50 98 PHE A N 1
ATOM 758 C CA . PHE A 1 98 ? -4.883 1.118 -14.749 1.00 94.50 98 PHE A CA 1
ATOM 759 C C . PHE A 1 98 ? -5.399 2.414 -14.122 1.00 94.50 98 PHE A C 1
ATOM 761 O O . PHE A 1 98 ? -4.674 3.070 -13.373 1.00 94.50 98 PHE A O 1
ATOM 768 N N . GLN A 1 99 ? -6.649 2.788 -14.403 1.00 96.94 99 GLN A N 1
ATOM 769 C CA . GLN A 1 99 ? -7.288 3.921 -13.736 1.00 96.94 99 GLN A CA 1
ATOM 770 C C . GLN A 1 99 ? -8.011 3.448 -12.482 1.00 96.94 99 GLN A C 1
ATOM 772 O O . GLN A 1 99 ? -8.849 2.549 -12.553 1.00 96.94 99 GLN A O 1
ATOM 777 N N . VAL A 1 100 ? -7.735 4.086 -11.345 1.00 96.12 100 VAL A N 1
ATOM 778 C CA . VAL A 1 100 ? -8.419 3.766 -10.092 1.00 96.12 100 VAL A CA 1
ATOM 779 C C . VAL A 1 100 ? -9.882 4.220 -10.179 1.00 96.12 1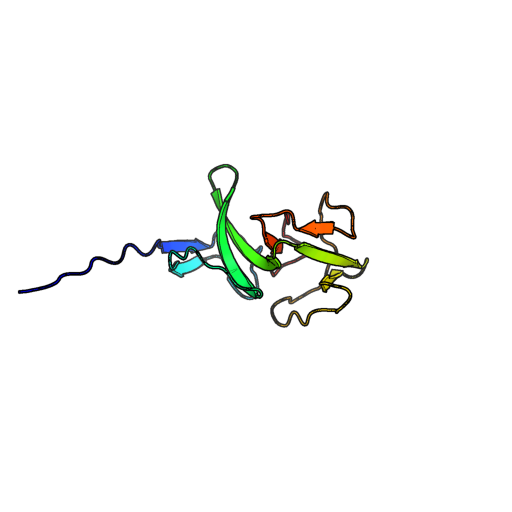00 VAL A C 1
ATOM 781 O O . VAL A 1 100 ? -10.126 5.419 -10.359 1.00 96.12 100 VAL A O 1
ATOM 784 N N . PRO A 1 101 ? -10.862 3.306 -10.041 1.00 95.31 101 PRO A N 1
ATOM 785 C CA . PRO A 1 101 ? -12.276 3.664 -10.082 1.00 95.31 101 PRO A CA 1
ATOM 786 C C . PRO A 1 101 ? -12.678 4.614 -8.950 1.00 95.31 101 PRO A C 1
ATOM 788 O O . PRO A 1 101 ? -11.993 4.722 -7.928 1.00 95.31 101 PRO A O 1
ATOM 791 N N . GLU A 1 102 ? -13.832 5.261 -9.107 1.00 94.31 102 GLU A N 1
ATOM 792 C CA . GLU A 1 102 ? -14.440 6.053 -8.034 1.00 94.31 102 GLU A CA 1
ATOM 793 C C . GLU A 1 102 ? -14.639 5.210 -6.765 1.00 94.31 102 GLU A C 1
ATOM 795 O O . GLU A 1 102 ? -14.904 4.003 -6.823 1.00 94.31 102 GLU A O 1
ATOM 800 N N . HIS A 1 103 ? -14.484 5.851 -5.603 1.00 90.50 103 HIS A N 1
ATOM 801 C CA . HIS A 1 103 ? -14.639 5.229 -4.283 1.00 90.50 103 HIS A CA 1
ATOM 802 C C . HIS A 1 103 ? -13.694 4.049 -4.004 1.00 90.50 103 HIS A C 1
ATOM 804 O O . HIS A 1 103 ? -13.970 3.223 -3.131 1.00 90.50 103 HIS A O 1
ATOM 810 N N . SER A 1 104 ? -12.577 3.975 -4.729 1.00 91.94 104 SER A N 1
ATOM 811 C CA . SER A 1 104 ? -11.595 2.899 -4.620 1.00 91.94 104 SER A CA 1
ATOM 812 C C . SER A 1 104 ? -10.183 3.442 -4.394 1.00 91.94 104 SER A C 1
ATOM 814 O O . SER A 1 104 ? -9.877 4.609 -4.650 1.00 91.94 104 SER A O 1
ATOM 816 N N . VAL A 1 105 ? -9.306 2.569 -3.904 1.00 93.38 105 VAL A N 1
ATOM 817 C CA . VAL A 1 105 ? -7.865 2.811 -3.794 1.00 93.38 105 VAL A CA 1
ATOM 818 C C . VAL A 1 105 ? -7.108 1.667 -4.438 1.00 93.38 105 VAL A C 1
ATOM 820 O O . VAL A 1 105 ? -7.546 0.520 -4.382 1.00 93.38 105 VAL A O 1
ATOM 823 N N . PHE A 1 106 ? -5.957 1.985 -5.017 1.00 93.75 106 PHE A N 1
ATOM 824 C CA . PHE A 1 106 ? -5.005 0.989 -5.487 1.00 93.75 106 PHE A CA 1
ATOM 825 C C . PHE A 1 106 ? -3.997 0.705 -4.379 1.00 93.75 106 PHE A C 1
ATOM 827 O O . PHE A 1 106 ? -3.422 1.647 -3.814 1.00 93.75 106 PHE A O 1
ATOM 834 N N . VAL A 1 107 ? -3.788 -0.571 -4.057 1.00 93.56 107 VAL A N 1
ATOM 835 C CA . VAL A 1 107 ? -2.948 -0.977 -2.930 1.00 93.56 107 VAL A CA 1
ATOM 836 C C . VAL A 1 107 ? -1.947 -2.047 -3.332 1.00 93.56 107 VAL A C 1
ATOM 838 O O . VAL A 1 107 ? -2.288 -2.970 -4.056 1.00 93.56 107 VAL A O 1
ATOM 841 N N . LEU A 1 108 ? -0.731 -1.956 -2.805 1.00 92.50 108 LEU A N 1
ATOM 842 C CA . LEU A 1 108 ? 0.310 -2.966 -2.994 1.00 92.50 108 LEU A CA 1
ATOM 843 C C . LEU A 1 108 ? 0.862 -3.418 -1.642 1.00 92.50 108 LEU A C 1
ATOM 845 O O . LEU A 1 108 ? 0.793 -2.690 -0.648 1.00 92.50 108 LEU A O 1
ATOM 849 N N . GLY A 1 109 ? 1.400 -4.633 -1.603 1.00 92.00 109 GLY A N 1
ATOM 850 C CA . GLY A 1 109 ? 2.282 -5.071 -0.530 1.00 92.00 109 GLY A CA 1
ATOM 851 C C . GLY A 1 109 ? 3.647 -4.393 -0.635 1.00 92.00 109 GLY A C 1
ATOM 852 O O . GLY A 1 109 ? 4.104 -4.033 -1.725 1.00 92.00 109 GLY A O 1
ATOM 853 N N . ASP A 1 110 ? 4.311 -4.229 0.505 1.00 92.44 110 ASP A N 1
ATOM 854 C CA . ASP A 1 110 ? 5.695 -3.745 0.536 1.00 92.44 110 ASP A CA 1
ATOM 855 C C . ASP A 1 110 ? 6.669 -4.843 0.053 1.00 92.44 110 ASP A C 1
ATOM 857 O O . ASP A 1 110 ? 7.691 -4.546 -0.569 1.00 92.44 110 ASP A O 1
ATOM 861 N N . HIS A 1 111 ? 6.302 -6.118 0.239 1.00 89.69 111 HIS A N 1
ATOM 862 C CA . HIS A 1 111 ? 7.036 -7.275 -0.268 1.00 89.69 111 HIS A CA 1
ATOM 863 C C . HIS A 1 111 ? 6.479 -7.737 -1.627 1.00 89.69 111 HIS A C 1
ATOM 865 O O . HIS A 1 111 ? 5.726 -8.707 -1.720 1.00 89.69 111 HIS A O 1
ATOM 871 N N . ARG A 1 112 ? 6.876 -7.053 -2.704 1.00 86.94 112 ARG A N 1
ATOM 872 C CA . ARG A 1 112 ? 6.293 -7.197 -4.057 1.00 86.94 112 ARG A CA 1
ATOM 873 C C . ARG A 1 112 ? 6.284 -8.614 -4.641 1.00 86.94 112 ARG A C 1
ATOM 875 O O . ARG A 1 112 ? 5.362 -8.978 -5.356 1.00 86.94 112 ARG A O 1
ATOM 882 N N . SER A 1 113 ? 7.295 -9.429 -4.350 1.00 77.12 113 SER A N 1
ATOM 883 C CA . SER A 1 113 ? 7.471 -10.758 -4.960 1.00 77.12 113 SER A CA 1
ATOM 884 C C . SER A 1 113 ? 6.597 -11.862 -4.354 1.00 77.12 113 SER A C 1
ATOM 886 O O . SER A 1 113 ? 6.322 -12.861 -5.015 1.00 77.12 113 SER A O 1
ATOM 888 N N . THR A 1 114 ? 6.184 -11.717 -3.095 1.00 64.81 114 THR A N 1
ATOM 889 C CA . THR A 1 114 ? 5.385 -12.721 -2.362 1.00 64.81 114 THR A CA 1
ATOM 890 C C . THR A 1 114 ? 3.936 -12.290 -2.178 1.00 64.81 114 THR A C 1
ATOM 892 O O . THR A 1 114 ? 3.098 -13.047 -1.682 1.00 64.81 114 THR A O 1
ATOM 895 N N . SER A 1 115 ? 3.638 -11.063 -2.581 1.00 57.09 115 SER A N 1
ATOM 896 C CA . SER A 1 115 ? 2.350 -10.442 -2.408 1.00 57.09 115 SER A CA 1
ATOM 897 C C . SER A 1 115 ? 1.471 -10.733 -3.622 1.00 57.09 115 SER A C 1
ATOM 899 O O . SER A 1 115 ? 1.751 -10.288 -4.729 1.00 57.09 115 SER A O 1
ATOM 901 N N . ILE A 1 116 ? 0.386 -11.485 -3.410 1.00 57.28 116 ILE A N 1
ATOM 902 C CA . ILE A 1 116 ? -0.761 -11.444 -4.324 1.00 57.28 116 ILE A CA 1
ATOM 903 C C . ILE A 1 116 ? -1.378 -10.067 -4.100 1.00 57.28 116 ILE A C 1
ATOM 905 O O . ILE A 1 116 ? -1.958 -9.796 -3.037 1.00 57.28 116 ILE A O 1
ATOM 909 N N . ASP A 1 117 ? -1.106 -9.160 -5.024 1.00 54.88 117 ASP A N 1
ATOM 910 C CA . ASP A 1 117 ? -1.576 -7.785 -4.967 1.00 54.88 117 ASP A CA 1
ATOM 911 C C . ASP A 1 117 ? -2.936 -7.635 -5.652 1.00 54.88 117 ASP A C 1
ATOM 913 O O . ASP A 1 117 ? -3.445 -8.588 -6.242 1.00 54.88 117 ASP A O 1
ATOM 917 N N . SER A 1 118 ? -3.573 -6.484 -5.403 1.00 50.44 118 SER A N 1
ATOM 918 C CA . SER A 1 118 ? -4.927 -6.142 -5.860 1.00 50.44 118 SER A CA 1
ATOM 919 C C . SER A 1 118 ? -5.155 -6.418 -7.337 1.00 50.44 118 SER A C 1
ATOM 921 O O . SER A 1 118 ? -4.179 -6.205 -8.090 1.00 50.44 118 SER A O 1
#

Radius of gyration: 15.79 Å; chains: 1; bounding box: 32×28×52 Å

Secondary structure (DSSP, 8-state):
--------PPEEE--SSTTTTTS-TT-EEE----S---TT-EEEEEETTEEEEEEEEEETT-EEEE-TT--EEETTEEPP-TT-SS----B--PPSSEEPPTT-EEEE-SSTTT-B--

Sequence (118 aa):
MLLVATFFLPVMWVTGDSMEPTLQKGDVVIGVASSTYEKAQVIGFNHHRSMILKRIIAKEGDWVSMDDEGYVTVNSIEITEPYVFAHSAGISDITYPFQVPEHSVFVLGDHRSTSIDS

Foldseek 3Di:
DDDDDDQPWDKDAACDCLQPPVDDHGDIDTHDDDPDDDAQDWDWDDDPNDIDIWGFHFDAFWWWDADQQQFIDINNHTDDLPLAPGHHPEDEPDDPRDGAHPPGTATGGSDRHPDHGD